Protein AF-A0A380DKL8-F1 (afdb_monomer_lite)

Foldseek 3Di:
DVVVVVVVVVVVVVVVVVVVVVVVVVVVVVCVPVVVVVVVVVVVVVVVVVVVVVVVLLVLCVQPDPVLNQLVVVVVVVDDLVRSCVVVVHDSVVSVVSVVVSVVSSVVVVVVD

InterPro domains:
  IPR016032 Signal transduction response regulator, C-terminal effector [SSF46894] (54-106)
  IPR036388 Winged helix-like DNA-binding domain superfamily [G3DSA:1.10.10.10] (38-108)

pLDDT: mean 86.86, std 9.5, range [47.16, 96.19]

Radius of gyration: 31.2 Å; chains: 1; bounding box: 66×21×82 Å

Organism: Staphylococcus aureus (NCBI:txid1280)

Secondary structure (DSSP, 8-state):
-HHHHHHHHHHHHHHHHHHHHHHHHHHHHHHHHHHHHHHHHHHHHHHHHHHHHHHHHHHHGGGS-HHHHHHHHHHHTT--HHHHHHHTTS-HHHHHHHHHHHHHHHHHHHT--

Structure (mmCIF, N/CA/C/O backbone):
data_AF-A0A380DKL8-F1
#
_entry.id   AF-A0A380DKL8-F1
#
loop_
_atom_site.group_PDB
_atom_site.id
_atom_site.type_symbol
_atom_site.label_atom_id
_atom_site.label_alt_id
_atom_site.label_comp_id
_atom_site.label_asym_id
_atom_site.label_entity_id
_atom_site.label_seq_id
_atom_site.pdbx_PDB_ins_code
_atom_site.Cartn_x
_atom_site.Cartn_y
_atom_site.Cartn_z
_atom_site.occupancy
_atom_site.B_iso_or_equiv
_atom_site.auth_seq_id
_atom_site.auth_comp_id
_atom_site.auth_asym_id
_atom_site.auth_atom_id
_atom_site.pdbx_PDB_model_num
ATOM 1 N N . MET A 1 1 ? 40.816 4.505 -62.800 1.00 56.75 1 MET A N 1
ATOM 2 C CA . MET A 1 1 ? 41.311 4.317 -61.416 1.00 56.75 1 MET A CA 1
ATOM 3 C C . MET A 1 1 ? 40.524 5.149 -60.392 1.00 56.75 1 MET A C 1
ATOM 5 O O . MET A 1 1 ? 39.940 4.553 -59.499 1.00 56.75 1 MET A O 1
ATOM 9 N N . PHE A 1 2 ? 40.392 6.474 -60.553 1.00 61.69 2 PHE A N 1
ATOM 10 C CA . PHE A 1 2 ? 39.642 7.349 -59.622 1.00 61.69 2 PHE A CA 1
ATOM 11 C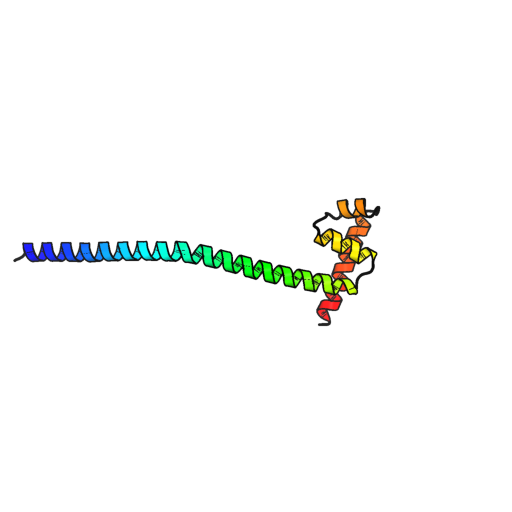 C . PHE A 1 2 ? 38.146 7.010 -59.457 1.00 61.69 2 PHE A C 1
ATOM 13 O O . PHE A 1 2 ? 37.655 6.922 -58.336 1.00 61.69 2 PHE A O 1
ATOM 20 N N . ASN A 1 3 ? 37.424 6.745 -60.553 1.00 69.56 3 ASN A N 1
ATOM 21 C CA . ASN A 1 3 ? 35.992 6.415 -60.480 1.00 69.56 3 ASN A CA 1
ATOM 22 C C . ASN A 1 3 ? 35.701 5.106 -59.731 1.00 69.56 3 ASN A C 1
ATOM 24 O O . ASN A 1 3 ? 34.708 5.028 -59.015 1.00 69.56 3 ASN A O 1
ATOM 28 N N . VAL A 1 4 ? 36.570 4.096 -59.829 1.00 77.06 4 VAL A N 1
ATOM 29 C CA . VAL A 1 4 ? 36.389 2.822 -59.105 1.00 77.06 4 VAL A CA 1
ATOM 30 C C . VAL A 1 4 ? 36.526 3.037 -57.595 1.00 77.06 4 VAL A C 1
ATOM 32 O O . VAL A 1 4 ? 35.719 2.518 -56.830 1.00 77.06 4 VAL A O 1
ATOM 35 N N . LEU A 1 5 ? 37.481 3.876 -57.182 1.00 82.38 5 LEU A N 1
ATOM 36 C CA . LEU A 1 5 ? 37.724 4.218 -55.781 1.00 82.38 5 LEU A CA 1
ATOM 37 C C . LEU A 1 5 ? 36.586 5.055 -55.173 1.00 82.38 5 LEU A C 1
ATOM 39 O O . LEU A 1 5 ? 36.126 4.781 -54.0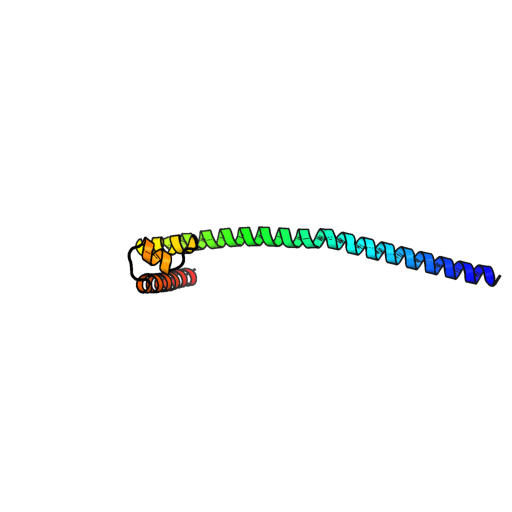71 1.00 82.38 5 LEU A O 1
ATOM 43 N N . ILE A 1 6 ? 36.068 6.042 -55.910 1.00 81.94 6 ILE A N 1
ATOM 44 C CA . ILE A 1 6 ? 34.910 6.833 -55.461 1.00 81.94 6 ILE A CA 1
ATOM 45 C C . ILE A 1 6 ? 33.683 5.930 -55.288 1.00 81.94 6 ILE A C 1
ATOM 47 O O . ILE A 1 6 ? 32.944 6.047 -54.309 1.00 81.94 6 ILE A O 1
ATOM 51 N N . THR A 1 7 ? 33.466 5.011 -56.229 1.00 83.88 7 THR A N 1
ATOM 52 C CA . THR A 1 7 ? 32.317 4.103 -56.181 1.00 83.88 7 THR A CA 1
ATOM 53 C C . THR A 1 7 ? 32.444 3.090 -55.037 1.00 83.88 7 THR A C 1
ATOM 55 O O . THR A 1 7 ? 31.464 2.856 -54.330 1.00 83.88 7 THR A O 1
ATOM 58 N N . SER A 1 8 ? 33.635 2.534 -54.784 1.00 86.62 8 SER A N 1
ATOM 59 C CA . SER A 1 8 ? 33.848 1.592 -53.675 1.00 86.62 8 SER A CA 1
ATOM 60 C C . SER A 1 8 ? 33.629 2.244 -52.309 1.00 86.62 8 SER A C 1
ATOM 62 O O . SER A 1 8 ? 32.938 1.665 -51.473 1.00 86.62 8 SER A O 1
ATOM 64 N N . VAL A 1 9 ? 34.114 3.475 -52.112 1.00 89.69 9 VAL A N 1
ATOM 65 C CA . VAL A 1 9 ? 33.905 4.248 -50.876 1.00 89.69 9 VAL A CA 1
ATOM 66 C C . VAL A 1 9 ? 32.419 4.540 -50.648 1.00 89.69 9 VAL A C 1
ATOM 68 O O . VAL A 1 9 ? 31.929 4.389 -49.528 1.00 89.69 9 VAL A O 1
ATOM 71 N N . LYS A 1 10 ? 31.669 4.890 -51.703 1.00 90.19 10 LYS A N 1
ATOM 72 C CA . LYS A 1 10 ? 30.209 5.074 -51.617 1.00 90.19 10 LYS A CA 1
ATOM 73 C C . LYS A 1 10 ? 29.493 3.788 -51.199 1.00 90.19 10 LYS A C 1
ATOM 75 O O . LYS A 1 10 ? 28.625 3.832 -50.329 1.00 90.19 10 LYS A O 1
ATOM 80 N N . TYR A 1 11 ? 29.868 2.647 -51.776 1.00 92.12 11 TYR A N 1
ATOM 81 C CA . TYR A 1 11 ? 29.282 1.359 -51.402 1.00 92.12 11 TYR A CA 1
ATOM 82 C C . TYR A 1 11 ? 29.662 0.921 -49.984 1.00 92.12 11 TYR A C 1
ATOM 84 O O . TYR A 1 11 ? 28.814 0.381 -49.277 1.00 92.12 11 TYR A O 1
ATOM 92 N N . ASP A 1 12 ? 30.890 1.181 -49.532 1.00 93.50 12 ASP A N 1
ATOM 93 C CA . ASP A 1 12 ? 31.300 0.922 -48.146 1.00 93.50 12 ASP A CA 1
ATOM 94 C C . ASP A 1 12 ? 30.526 1.773 -47.146 1.00 93.50 12 ASP A C 1
ATOM 96 O O . ASP A 1 12 ? 30.073 1.267 -46.116 1.00 93.50 12 ASP A O 1
ATOM 100 N N . TYR A 1 13 ? 30.329 3.051 -47.464 1.00 93.31 13 TYR A N 1
ATOM 101 C CA . TYR A 1 13 ? 29.494 3.932 -46.663 1.00 93.31 13 TYR A CA 1
ATOM 102 C C . TYR A 1 13 ? 28.056 3.408 -46.584 1.00 93.31 13 TYR A C 1
ATOM 104 O O . TYR A 1 13 ? 27.520 3.255 -45.487 1.00 93.31 13 TYR A O 1
ATOM 112 N N . LEU A 1 14 ? 27.458 3.051 -47.725 1.00 93.75 14 LEU A N 1
ATOM 113 C CA . LEU A 1 14 ? 26.096 2.521 -47.775 1.00 93.75 14 LEU A CA 1
ATOM 114 C C . LEU A 1 14 ? 25.958 1.219 -46.972 1.00 93.75 14 LEU A C 1
ATOM 116 O O . LEU A 1 14 ? 25.010 1.071 -46.204 1.00 93.75 14 LEU A O 1
ATOM 120 N N . ARG A 1 15 ? 26.925 0.298 -47.084 1.00 94.25 15 ARG A N 1
ATOM 121 C CA . ARG A 1 15 ? 26.955 -0.939 -46.286 1.00 94.25 15 ARG A CA 1
ATOM 122 C C . ARG A 1 15 ? 26.985 -0.648 -44.789 1.00 94.25 15 ARG A C 1
ATOM 124 O O . ARG A 1 15 ? 26.220 -1.254 -44.040 1.00 94.25 15 ARG A O 1
ATOM 131 N N . LYS A 1 16 ? 27.836 0.286 -44.351 1.00 95.12 16 LYS A N 1
ATOM 132 C CA . LYS A 1 16 ? 27.917 0.695 -42.940 1.00 95.12 16 LYS A CA 1
ATOM 133 C C . LYS A 1 16 ? 26.618 1.342 -42.469 1.00 95.12 16 LYS A C 1
ATOM 135 O O . LYS A 1 16 ? 26.137 0.997 -41.396 1.00 95.12 16 LYS A O 1
ATOM 140 N N . TYR A 1 17 ? 26.033 2.222 -43.274 1.00 95.25 17 TYR A N 1
ATOM 141 C CA . TYR A 1 17 ? 24.767 2.881 -42.965 1.00 95.25 17 TYR A CA 1
ATOM 142 C C . TYR A 1 17 ? 23.623 1.870 -42.785 1.00 95.25 17 TYR A C 1
ATOM 144 O O . TYR A 1 17 ? 22.961 1.863 -41.750 1.00 95.25 17 TYR A O 1
ATOM 152 N N . LEU A 1 18 ? 23.453 0.944 -43.734 1.00 95.81 18 LEU A N 1
ATOM 153 C CA . LEU A 1 18 ? 22.422 -0.095 -43.658 1.00 95.81 18 LEU A CA 1
ATOM 154 C C . LEU A 1 18 ? 22.642 -1.047 -42.474 1.00 95.81 18 LEU A C 1
ATOM 156 O O . LEU A 1 18 ? 21.685 -1.419 -41.797 1.00 95.81 18 LEU A O 1
ATOM 160 N N . ALA A 1 19 ? 23.894 -1.421 -42.192 1.00 94.81 19 ALA A N 1
ATOM 161 C CA . ALA A 1 19 ? 24.223 -2.252 -41.037 1.00 94.81 19 ALA A CA 1
ATOM 162 C C . ALA A 1 19 ? 23.900 -1.546 -39.710 1.00 94.81 19 ALA A C 1
ATOM 164 O O . ALA A 1 19 ? 23.380 -2.179 -38.791 1.00 94.81 19 ALA A O 1
ATOM 165 N N . THR A 1 20 ? 24.175 -0.244 -39.612 1.00 95.56 20 THR A N 1
ATOM 166 C CA . THR A 1 20 ? 23.830 0.567 -38.439 1.00 95.56 20 THR A CA 1
ATOM 167 C C . THR A 1 20 ? 22.320 0.684 -38.270 1.00 95.56 20 THR A C 1
ATOM 169 O O . THR A 1 20 ? 21.832 0.428 -37.174 1.00 95.56 20 THR A O 1
ATOM 172 N N . ASN A 1 21 ? 21.571 0.971 -39.338 1.00 95.06 21 ASN A N 1
ATOM 173 C CA . ASN A 1 21 ? 20.108 1.039 -39.270 1.00 95.06 21 ASN A CA 1
ATOM 174 C C . ASN A 1 21 ? 19.504 -0.291 -38.812 1.00 95.06 21 ASN A C 1
ATOM 176 O O . ASN A 1 21 ? 18.736 -0.320 -37.858 1.00 95.06 21 ASN A O 1
ATOM 180 N N . LYS A 1 22 ? 19.952 -1.411 -39.392 1.00 94.94 22 LYS A N 1
ATOM 181 C CA . LYS A 1 22 ? 19.501 -2.744 -38.972 1.00 94.94 22 LYS A CA 1
ATOM 182 C C . LYS A 1 22 ? 19.806 -3.027 -37.497 1.00 94.94 22 LYS A C 1
ATOM 184 O O . LYS A 1 22 ? 19.004 -3.653 -36.810 1.00 94.94 22 LYS A O 1
ATOM 189 N N . ARG A 1 23 ? 20.960 -2.576 -36.989 1.00 93.50 23 ARG A N 1
ATOM 190 C CA . ARG A 1 23 ? 21.295 -2.690 -35.559 1.00 93.50 23 ARG A CA 1
ATOM 191 C C . ARG A 1 23 ? 20.367 -1.850 -34.685 1.00 93.50 23 ARG A C 1
ATOM 193 O O . ARG A 1 23 ? 19.942 -2.345 -33.648 1.00 93.50 23 ARG A O 1
ATOM 200 N N . MET A 1 24 ? 20.051 -0.623 -35.095 1.00 92.31 24 MET A N 1
ATOM 201 C CA . MET A 1 24 ? 19.113 0.241 -34.371 1.00 92.31 24 MET A CA 1
ATOM 202 C C . MET A 1 24 ? 17.711 -0.376 -34.329 1.00 92.31 24 MET A C 1
ATOM 204 O O . MET A 1 24 ? 17.117 -0.450 -33.257 1.00 92.31 24 MET A O 1
ATOM 208 N N . ASP A 1 25 ? 17.221 -0.905 -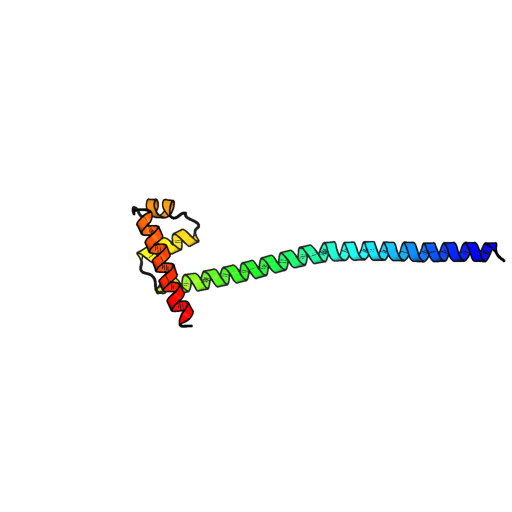35.451 1.00 93.25 25 ASP A N 1
ATOM 209 C CA . ASP A 1 25 ? 15.913 -1.568 -35.517 1.00 93.25 25 ASP A CA 1
ATOM 210 C C . ASP A 1 25 ? 15.851 -2.805 -34.612 1.00 93.25 25 ASP A C 1
ATOM 212 O O . ASP A 1 25 ? 14.874 -3.016 -33.889 1.00 93.25 25 ASP A O 1
ATOM 216 N N . ASN A 1 26 ? 16.913 -3.614 -34.605 1.00 93.12 26 ASN A N 1
ATOM 217 C CA . ASN A 1 26 ? 17.012 -4.771 -33.718 1.00 93.12 26 ASN A CA 1
ATOM 218 C C . ASN A 1 26 ? 16.998 -4.352 -32.244 1.00 93.12 26 ASN A C 1
ATOM 220 O O . ASN A 1 26 ? 16.256 -4.934 -31.457 1.00 93.12 26 ASN A O 1
ATOM 224 N N . LEU A 1 27 ? 17.752 -3.308 -31.890 1.00 91.31 27 LEU A N 1
ATOM 225 C CA . LEU A 1 27 ? 17.800 -2.777 -30.531 1.00 91.31 27 LEU A CA 1
ATOM 226 C C . LEU A 1 27 ? 16.413 -2.298 -30.078 1.00 91.31 27 LEU A C 1
ATOM 228 O O . LEU A 1 27 ? 15.952 -2.652 -28.995 1.00 91.31 27 LEU A O 1
ATOM 232 N N . ILE A 1 28 ? 15.704 -1.549 -30.929 1.00 91.44 28 ILE A N 1
ATOM 233 C CA . ILE A 1 28 ? 14.329 -1.104 -30.656 1.00 91.44 28 ILE A CA 1
ATOM 234 C C . ILE A 1 28 ? 13.414 -2.309 -30.408 1.00 91.44 28 ILE A C 1
ATOM 236 O O . ILE A 1 28 ? 12.621 -2.299 -29.464 1.00 91.44 28 ILE A O 1
ATOM 240 N N . ASN A 1 29 ? 13.527 -3.362 -31.218 1.00 89.62 29 ASN A N 1
ATOM 241 C CA . ASN A 1 29 ? 12.714 -4.567 -31.060 1.00 89.62 29 ASN A CA 1
ATOM 242 C C . ASN A 1 29 ? 13.028 -5.331 -29.764 1.00 89.62 29 ASN A C 1
ATOM 244 O O . ASN A 1 29 ? 12.100 -5.780 -29.090 1.00 89.62 29 ASN A O 1
ATOM 248 N N . GLU A 1 30 ? 14.295 -5.422 -29.361 1.00 87.00 30 GLU A N 1
ATOM 249 C CA . GLU A 1 30 ? 14.686 -6.006 -28.072 1.00 87.00 30 GLU A CA 1
ATOM 250 C C . GLU A 1 30 ? 14.093 -5.221 -26.893 1.00 87.00 30 GLU A C 1
ATOM 252 O O . GLU A 1 30 ? 13.513 -5.810 -25.971 1.00 87.00 30 GLU A O 1
ATOM 257 N N . TYR A 1 31 ? 14.154 -3.886 -26.938 1.00 84.44 31 TYR A N 1
ATOM 258 C CA . TYR A 1 31 ? 13.565 -3.036 -25.901 1.00 84.44 31 TYR A CA 1
ATOM 259 C C . TYR A 1 31 ? 12.035 -3.131 -25.854 1.00 84.44 31 TYR A C 1
ATOM 261 O O . TYR A 1 31 ? 11.466 -3.158 -24.759 1.00 84.44 31 TYR A O 1
ATOM 269 N N . ARG A 1 32 ? 11.358 -3.257 -27.006 1.00 85.38 32 ARG A N 1
ATOM 270 C CA . ARG A 1 32 ? 9.894 -3.441 -27.078 1.00 85.38 32 ARG A CA 1
ATOM 271 C C . ARG A 1 32 ? 9.407 -4.688 -26.346 1.00 85.38 32 ARG A C 1
ATOM 273 O O . ARG A 1 32 ? 8.279 -4.688 -25.865 1.00 85.38 32 ARG A O 1
ATOM 280 N N . VAL A 1 33 ? 10.225 -5.734 -26.264 1.00 79.94 33 VAL A N 1
ATOM 281 C CA . VAL A 1 33 ? 9.885 -6.974 -25.548 1.00 79.94 33 VAL A CA 1
ATOM 282 C C . VAL A 1 33 ? 10.322 -6.899 -24.089 1.00 79.94 33 VAL A C 1
ATOM 284 O O . VAL A 1 33 ? 9.547 -7.206 -23.182 1.00 79.94 33 VAL A O 1
ATOM 287 N N . THR A 1 34 ? 11.553 -6.452 -23.848 1.00 79.25 34 THR A N 1
ATOM 288 C CA . THR A 1 34 ? 12.160 -6.460 -22.513 1.00 79.25 34 THR A CA 1
ATOM 289 C C . THR A 1 34 ? 11.422 -5.538 -21.545 1.00 79.25 34 THR A C 1
ATOM 291 O O . THR A 1 34 ? 11.174 -5.919 -20.401 1.00 79.25 34 THR A O 1
ATOM 294 N N . TYR A 1 35 ? 11.016 -4.350 -22.001 1.00 72.62 35 TYR A N 1
ATOM 295 C CA . TYR A 1 35 ? 10.425 -3.332 -21.134 1.00 72.62 35 TYR A CA 1
ATOM 296 C C . TYR A 1 35 ? 9.047 -3.742 -20.569 1.00 72.62 35 TYR A C 1
ATOM 298 O O . TYR A 1 35 ? 8.893 -3.754 -19.345 1.00 72.62 35 TYR A O 1
ATOM 306 N N . PRO A 1 36 ? 8.066 -4.203 -21.377 1.00 77.38 36 PRO A N 1
ATOM 307 C CA . PRO A 1 36 ? 6.806 -4.723 -20.841 1.00 77.38 36 PRO A CA 1
ATOM 308 C C . PRO A 1 36 ? 6.981 -5.966 -19.962 1.00 77.38 36 PRO A C 1
ATOM 310 O O . PRO A 1 36 ? 6.252 -6.134 -18.986 1.00 77.38 36 PRO A O 1
ATOM 313 N N . CYS A 1 37 ? 7.932 -6.848 -20.286 1.00 76.81 37 CYS A N 1
ATOM 314 C CA . CYS A 1 37 ? 8.220 -8.026 -19.467 1.00 76.81 37 CYS A CA 1
ATOM 315 C C . CYS A 1 37 ? 8.783 -7.648 -18.091 1.00 76.81 37 CYS A C 1
ATOM 317 O O . CYS A 1 37 ? 8.387 -8.252 -17.094 1.00 76.81 37 CYS A O 1
ATOM 319 N N . ALA A 1 38 ? 9.666 -6.649 -18.023 1.00 72.69 38 ALA A N 1
ATOM 320 C CA . ALA A 1 38 ? 10.203 -6.136 -16.767 1.00 72.69 38 ALA A CA 1
ATOM 321 C C . ALA A 1 38 ? 9.108 -5.490 -15.902 1.00 72.69 38 ALA A C 1
ATOM 323 O O . ALA A 1 38 ? 9.001 -5.826 -14.724 1.00 72.69 38 ALA A O 1
ATOM 324 N N . ILE A 1 39 ? 8.243 -4.657 -16.496 1.00 75.25 39 ILE A N 1
ATOM 325 C CA . ILE A 1 39 ? 7.095 -4.049 -15.798 1.00 75.25 39 ILE A CA 1
ATOM 326 C C . ILE A 1 39 ? 6.166 -5.130 -15.239 1.00 75.25 39 ILE A C 1
ATOM 328 O O . ILE A 1 39 ? 5.865 -5.133 -14.050 1.00 75.25 39 ILE A O 1
ATOM 3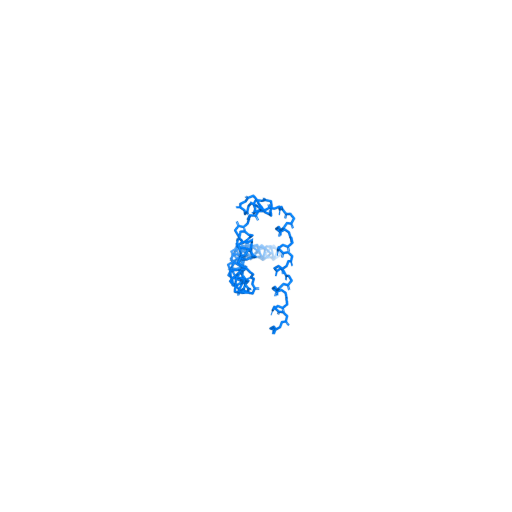32 N N . LYS A 1 40 ? 5.774 -6.111 -16.063 1.00 77.88 40 LYS A N 1
ATOM 333 C CA . LYS A 1 40 ? 4.893 -7.202 -15.618 1.00 77.88 40 LYS A CA 1
ATOM 334 C C . LYS A 1 40 ? 5.500 -8.023 -14.479 1.00 77.88 40 LYS A C 1
ATOM 336 O O . LYS A 1 40 ? 4.776 -8.426 -13.574 1.00 77.88 40 LYS A O 1
ATOM 341 N N . ARG A 1 41 ? 6.810 -8.296 -14.510 1.00 71.50 41 ARG A N 1
ATOM 342 C CA . ARG A 1 41 ? 7.499 -8.999 -13.412 1.00 71.50 41 ARG A CA 1
ATOM 343 C C . ARG A 1 41 ? 7.475 -8.178 -12.123 1.00 71.50 41 ARG A C 1
ATOM 345 O O . ARG A 1 41 ? 7.133 -8.725 -11.080 1.00 71.50 41 ARG A O 1
ATOM 352 N N . TYR A 1 42 ? 7.771 -6.884 -12.221 1.00 72.69 42 TYR A N 1
ATOM 353 C CA . TYR A 1 42 ? 7.731 -5.955 -11.094 1.00 72.69 42 TYR A CA 1
ATOM 354 C C . TYR A 1 42 ? 6.331 -5.868 -10.464 1.00 72.69 42 TYR A C 1
ATOM 356 O O . TYR A 1 42 ? 6.195 -5.921 -9.242 1.00 72.69 42 TYR A O 1
ATOM 364 N N . ASP A 1 43 ? 5.277 -5.845 -11.283 1.00 81.06 43 ASP A N 1
ATOM 365 C CA . ASP A 1 43 ? 3.892 -5.856 -10.802 1.00 81.06 43 ASP A CA 1
ATOM 366 C C . ASP A 1 43 ? 3.541 -7.151 -10.059 1.00 81.06 43 ASP A C 1
ATOM 368 O O . ASP A 1 43 ? 2.878 -7.117 -9.022 1.00 81.06 43 ASP A O 1
ATOM 372 N N . VAL A 1 44 ? 3.979 -8.312 -10.557 1.00 81.62 44 VAL A N 1
ATOM 373 C CA . VAL A 1 44 ? 3.726 -9.605 -9.897 1.00 81.62 44 VAL A CA 1
ATOM 374 C C . VAL A 1 44 ? 4.427 -9.679 -8.541 1.00 81.62 44 VAL A C 1
ATOM 376 O O . VAL A 1 44 ? 3.805 -10.083 -7.556 1.00 81.62 44 VAL A O 1
ATOM 379 N N . GLU A 1 45 ? 5.693 -9.268 -8.478 1.00 83.62 45 GLU A N 1
ATOM 380 C CA . GLU A 1 45 ? 6.473 -9.267 -7.240 1.00 83.62 45 GLU A CA 1
ATOM 381 C C . GLU A 1 45 ? 5.870 -8.316 -6.203 1.00 83.62 45 GLU A C 1
ATOM 383 O O . GLU A 1 45 ? 5.592 -8.730 -5.077 1.00 83.62 45 GLU A O 1
ATOM 388 N N . ASN A 1 46 ? 5.541 -7.083 -6.597 1.00 84.38 46 ASN A N 1
ATOM 389 C CA . ASN A 1 46 ? 4.872 -6.130 -5.714 1.00 84.38 46 ASN A CA 1
ATOM 390 C C . ASN A 1 46 ? 3.513 -6.635 -5.235 1.00 84.38 46 ASN A C 1
ATOM 392 O O . ASN A 1 46 ? 3.184 -6.505 -4.057 1.00 84.38 46 ASN A O 1
ATOM 396 N N . ASN A 1 47 ? 2.722 -7.254 -6.111 1.00 85.69 47 ASN A N 1
ATOM 397 C CA . ASN A 1 47 ? 1.449 -7.850 -5.717 1.00 85.69 47 ASN A CA 1
ATOM 398 C C . ASN A 1 47 ? 1.636 -8.968 -4.685 1.00 85.69 47 ASN A C 1
ATOM 400 O O . ASN A 1 47 ? 0.840 -9.088 -3.751 1.00 85.69 47 ASN A O 1
ATOM 404 N N . TYR A 1 48 ? 2.683 -9.781 -4.822 1.00 86.62 48 TYR A N 1
ATOM 405 C CA . TYR A 1 48 ? 3.011 -10.816 -3.848 1.00 86.62 48 TYR A CA 1
ATOM 406 C C . TYR A 1 48 ? 3.479 -10.223 -2.511 1.00 86.62 48 TYR A C 1
ATOM 408 O O . TYR A 1 48 ? 2.960 -10.611 -1.460 1.00 86.62 48 TYR A O 1
ATOM 416 N N . LEU A 1 49 ? 4.379 -9.236 -2.540 1.00 86.56 49 LEU A N 1
ATOM 417 C CA . LEU A 1 49 ? 4.844 -8.525 -1.345 1.00 86.56 49 LEU A CA 1
ATOM 418 C C . LEU A 1 49 ? 3.687 -7.833 -0.615 1.00 86.56 49 LEU A C 1
ATOM 420 O O . LEU A 1 49 ? 3.572 -7.954 0.603 1.00 86.56 49 LEU A O 1
ATOM 424 N N . ASN A 1 50 ? 2.768 -7.199 -1.346 1.00 83.19 50 ASN A N 1
ATOM 425 C CA . ASN A 1 50 ? 1.567 -6.587 -0.779 1.00 83.19 50 ASN A CA 1
ATOM 426 C C . ASN A 1 50 ? 0.670 -7.626 -0.096 1.00 83.19 50 ASN A C 1
ATOM 428 O O . ASN A 1 50 ? 0.195 -7.398 1.016 1.00 83.19 50 ASN A O 1
ATOM 432 N N . LYS A 1 51 ? 0.472 -8.802 -0.709 1.00 86.19 51 LYS A N 1
ATOM 433 C CA . LYS A 1 51 ? -0.281 -9.901 -0.080 1.00 86.19 51 LYS A CA 1
ATOM 434 C C . LYS A 1 51 ? 0.384 -10.388 1.208 1.00 86.19 51 LYS A C 1
ATOM 436 O O . LYS A 1 51 ? -0.321 -10.664 2.179 1.00 86.19 51 LYS A O 1
ATOM 441 N N . LEU A 1 52 ? 1.713 -10.497 1.235 1.00 87.44 52 LEU A N 1
ATOM 442 C CA . LEU A 1 52 ? 2.456 -10.855 2.446 1.00 87.44 52 LEU A CA 1
ATOM 443 C C . LEU A 1 52 ? 2.319 -9.782 3.532 1.00 87.44 52 LEU A C 1
ATOM 445 O O . LEU A 1 52 ? 2.031 -10.119 4.679 1.00 87.44 52 LEU A O 1
ATOM 449 N N . ALA A 1 53 ? 2.441 -8.504 3.169 1.00 84.38 53 ALA A N 1
ATOM 450 C CA . ALA A 1 53 ? 2.278 -7.385 4.091 1.00 84.38 53 ALA A CA 1
ATOM 451 C C . ALA A 1 53 ? 0.870 -7.345 4.707 1.00 84.38 53 ALA A C 1
ATOM 453 O O . ALA A 1 53 ? 0.733 -7.168 5.916 1.00 84.38 53 ALA A O 1
ATOM 454 N N . ILE A 1 54 ? -0.177 -7.580 3.905 1.00 83.25 54 ILE A N 1
ATOM 455 C CA . ILE A 1 54 ? -1.563 -7.664 4.390 1.00 83.25 54 ILE A CA 1
ATOM 456 C C . ILE A 1 54 ? -1.730 -8.839 5.361 1.00 83.25 54 ILE A C 1
ATOM 458 O O . ILE A 1 54 ? -2.314 -8.670 6.429 1.00 83.25 54 ILE A O 1
ATOM 462 N N . LYS A 1 55 ? -1.194 -10.022 5.034 1.00 85.44 55 LYS A N 1
ATOM 463 C CA . LYS A 1 55 ? -1.246 -11.186 5.937 1.00 85.44 55 LYS A CA 1
ATOM 464 C C . LYS A 1 55 ? -0.561 -10.902 7.272 1.00 85.44 55 LYS A C 1
ATOM 466 O O . LYS A 1 55 ? -1.106 -11.240 8.321 1.00 85.44 55 LYS A O 1
ATOM 471 N N . GLU A 1 56 ? 0.605 -10.264 7.237 1.00 84.38 56 GLU A N 1
ATOM 472 C CA . GLU A 1 56 ? 1.329 -9.896 8.450 1.00 84.38 56 GLU A CA 1
ATOM 473 C C . GLU A 1 56 ? 0.563 -8.848 9.265 1.00 84.38 56 GLU A C 1
ATOM 475 O O . GLU A 1 56 ? 0.447 -8.982 10.481 1.00 84.38 56 GLU A O 1
ATOM 480 N N . LEU A 1 57 ? -0.045 -7.856 8.609 1.00 82.88 57 LEU A N 1
ATOM 481 C CA . LEU A 1 57 ? -0.906 -6.870 9.262 1.00 82.88 57 LEU A CA 1
ATOM 482 C C . LEU A 1 57 ? -2.098 -7.535 9.969 1.00 82.88 57 LEU A C 1
ATOM 484 O O . LEU A 1 57 ? -2.336 -7.261 11.146 1.00 82.88 57 LEU A O 1
ATOM 488 N N . ILE A 1 58 ? -2.799 -8.449 9.290 1.00 84.75 58 ILE A N 1
ATOM 489 C CA . ILE A 1 58 ? -3.923 -9.206 9.865 1.00 84.75 58 ILE A CA 1
ATOM 490 C C . ILE A 1 58 ? -3.457 -10.035 11.069 1.00 84.75 58 ILE A C 1
ATOM 492 O O . ILE A 1 58 ? -4.156 -10.106 12.080 1.00 84.75 58 ILE A O 1
ATOM 496 N N . ARG A 1 59 ? -2.245 -10.606 11.036 1.00 85.62 59 ARG A N 1
ATOM 497 C CA . ARG A 1 59 ? -1.674 -11.336 12.182 1.00 85.62 59 ARG A CA 1
ATOM 498 C C . ARG A 1 59 ? -1.572 -10.462 13.435 1.00 85.62 59 ARG A C 1
ATOM 500 O O . ARG A 1 59 ? -1.771 -10.956 14.547 1.00 85.62 59 ARG A O 1
ATOM 507 N N . GLN A 1 60 ? -1.312 -9.166 13.275 1.00 84.00 60 GLN A N 1
ATOM 508 C CA . GLN A 1 60 ? -1.245 -8.219 14.391 1.00 84.00 60 GLN A CA 1
ATOM 509 C C . GLN A 1 60 ? -2.617 -7.881 14.983 1.00 84.00 60 GLN A C 1
ATOM 511 O O . GLN A 1 60 ? -2.694 -7.394 16.114 1.00 84.00 60 GLN A O 1
ATOM 516 N N . PHE A 1 61 ? -3.717 -8.192 14.289 1.00 88.31 61 PHE A N 1
ATOM 517 C CA . PHE A 1 61 ? -5.063 -7.937 14.808 1.00 88.31 61 PHE A CA 1
ATOM 518 C C . PHE A 1 61 ? -5.361 -8.762 16.061 1.00 88.31 61 PHE A C 1
ATOM 520 O O . PHE A 1 61 ? -6.259 -8.408 16.819 1.00 88.31 61 PHE A O 1
ATOM 527 N N . LYS A 1 62 ? -4.575 -9.807 16.359 1.00 86.12 62 LYS A N 1
ATOM 528 C CA . LYS A 1 62 ? -4.670 -10.553 17.624 1.00 86.12 62 LYS A CA 1
ATOM 529 C C . LYS A 1 62 ? -4.564 -9.662 18.873 1.00 86.12 62 LYS A C 1
ATOM 531 O O . LYS A 1 62 ? -5.133 -10.016 19.898 1.00 86.12 62 LYS A O 1
ATOM 536 N N . TYR A 1 63 ? -3.898 -8.507 18.775 1.00 84.69 63 TYR A N 1
ATOM 537 C CA . TYR A 1 63 ? -3.731 -7.540 19.868 1.00 84.69 63 TYR A CA 1
ATOM 538 C C . TYR A 1 63 ? -4.848 -6.483 19.960 1.00 84.69 63 TYR A C 1
ATOM 540 O O . TYR A 1 63 ? -4.813 -5.604 20.825 1.00 84.69 63 TYR A O 1
ATOM 548 N N . LEU A 1 64 ? -5.818 -6.530 19.049 1.00 89.69 64 LEU A N 1
ATOM 549 C CA . LEU A 1 64 ? -6.952 -5.615 18.999 1.00 89.69 64 LEU A CA 1
ATOM 550 C C . LEU A 1 64 ? -8.162 -6.205 19.737 1.00 89.69 64 LEU A C 1
ATOM 552 O O . LEU A 1 64 ? -8.327 -7.426 19.816 1.00 89.69 64 LEU A O 1
ATOM 556 N N . SER A 1 65 ? -9.024 -5.338 20.275 1.00 92.44 65 SER A N 1
ATOM 557 C CA . SER A 1 65 ? -10.320 -5.766 20.822 1.00 92.44 65 SER A CA 1
ATOM 558 C C . SER A 1 65 ? -11.263 -6.232 19.707 1.00 92.44 65 SER A C 1
ATOM 560 O O . SER A 1 65 ? -11.018 -5.944 18.540 1.00 92.44 65 SER A O 1
ATOM 562 N N . ALA A 1 66 ? -12.360 -6.921 20.046 1.00 91.81 66 ALA A N 1
ATOM 563 C CA . ALA A 1 66 ? -13.357 -7.360 19.058 1.00 91.81 66 ALA A CA 1
ATOM 564 C C . ALA A 1 66 ? -13.843 -6.194 18.175 1.00 91.81 66 ALA A C 1
ATOM 566 O O . ALA A 1 66 ? -13.693 -6.236 16.963 1.00 91.81 66 ALA A O 1
ATOM 567 N N . PHE A 1 67 ? -14.249 -5.087 18.801 1.00 92.62 67 PHE A N 1
ATOM 568 C CA . PHE A 1 67 ? -14.655 -3.876 18.087 1.00 92.62 67 PHE A CA 1
ATOM 569 C C . PHE A 1 67 ? -13.559 -3.315 17.168 1.00 92.62 67 PHE A C 1
ATOM 571 O O . PHE A 1 67 ? -13.818 -2.912 16.041 1.00 92.62 67 PHE A O 1
ATOM 578 N N . GLU A 1 68 ? -12.315 -3.262 17.644 1.00 92.31 68 GLU A N 1
ATOM 579 C CA . GLU A 1 68 ? -11.191 -2.766 16.845 1.00 92.31 68 GLU A CA 1
ATOM 580 C C . GLU A 1 68 ? -10.878 -3.681 15.656 1.00 92.31 68 GLU A C 1
ATOM 582 O O . GLU A 1 68 ? -10.540 -3.180 14.586 1.00 92.31 68 GLU A O 1
ATOM 587 N N . LYS A 1 69 ? -11.014 -5.002 15.828 1.00 93.19 69 LYS A N 1
ATOM 588 C CA . LYS A 1 69 ? -10.885 -5.972 14.737 1.00 93.19 69 LYS A CA 1
ATOM 589 C C . LYS A 1 69 ? -11.940 -5.716 13.671 1.00 93.19 69 LYS A C 1
ATOM 591 O O . LYS A 1 69 ? -11.569 -5.609 12.511 1.00 93.19 69 LYS A O 1
ATOM 596 N N . ASP A 1 70 ? -13.200 -5.546 14.059 1.00 93.38 70 ASP A N 1
ATOM 597 C CA . ASP A 1 70 ? -14.300 -5.305 13.117 1.00 93.38 70 ASP A CA 1
ATOM 598 C C . ASP A 1 70 ? -14.075 -4.017 12.312 1.00 93.38 70 ASP A C 1
ATOM 600 O O . ASP A 1 70 ? -14.161 -4.018 11.085 1.00 93.38 70 ASP A O 1
ATOM 604 N N . VAL A 1 71 ? -13.668 -2.932 12.986 1.00 94.12 71 VAL A N 1
ATOM 605 C CA . VAL A 1 71 ? -13.305 -1.670 12.319 1.00 94.12 71 VAL A CA 1
ATOM 606 C C . VAL A 1 71 ? -12.150 -1.870 11.333 1.00 94.12 71 VAL A C 1
ATOM 608 O O . VAL A 1 71 ? -12.183 -1.330 10.229 1.00 94.12 71 VAL A O 1
ATOM 611 N N . MET A 1 72 ? -11.111 -2.618 11.713 1.00 91.56 72 MET A N 1
ATOM 612 C CA . MET A 1 72 ? -9.956 -2.851 10.842 1.00 91.56 72 MET A CA 1
ATOM 613 C C . MET A 1 72 ? -10.268 -3.792 9.672 1.00 91.56 72 MET A C 1
ATOM 615 O O . MET A 1 72 ? -9.749 -3.560 8.584 1.00 91.56 72 MET A O 1
ATOM 619 N N . TYR A 1 73 ? -11.121 -4.804 9.853 1.00 91.50 73 TYR A N 1
ATOM 620 C CA . TYR A 1 73 ? -11.570 -5.669 8.759 1.00 91.50 73 TYR A CA 1
ATOM 621 C C . TYR A 1 73 ? -12.345 -4.874 7.708 1.00 91.50 73 TYR A C 1
ATOM 623 O O . TYR A 1 73 ? -12.003 -4.945 6.530 1.00 91.50 73 TYR A O 1
ATOM 631 N N . LEU A 1 74 ? -13.288 -4.028 8.131 1.00 92.31 74 LEU A N 1
ATOM 632 C CA . LEU A 1 74 ? -14.025 -3.158 7.212 1.00 92.31 74 LEU A CA 1
ATOM 633 C C . LEU A 1 74 ? -13.102 -2.144 6.511 1.00 92.31 74 LEU A C 1
ATOM 635 O O . LEU A 1 74 ? -13.253 -1.873 5.323 1.00 92.31 74 LEU A O 1
ATOM 639 N N . MET A 1 75 ? -12.081 -1.626 7.203 1.00 90.38 75 MET A N 1
ATOM 640 C CA . MET A 1 75 ? -11.052 -0.794 6.562 1.00 90.38 75 MET A CA 1
ATOM 641 C C . MET A 1 75 ? -10.237 -1.572 5.514 1.00 90.38 75 MET A C 1
ATOM 643 O O . MET A 1 75 ? -9.896 -1.011 4.473 1.00 90.38 75 MET A O 1
ATOM 647 N N . CYS A 1 76 ? -9.919 -2.849 5.758 1.00 85.88 76 CYS A N 1
ATOM 648 C CA . CYS A 1 76 ? -9.242 -3.712 4.784 1.00 85.88 76 CYS A CA 1
ATOM 649 C C . CYS A 1 76 ? -10.117 -4.012 3.557 1.00 85.88 76 CYS A C 1
ATOM 651 O O . CYS A 1 76 ? -9.584 -4.143 2.456 1.00 85.88 76 CYS A O 1
ATOM 653 N N . GLU A 1 77 ? -11.438 -4.055 3.728 1.00 87.81 77 GLU A N 1
ATOM 654 C CA . GLU A 1 77 ? -12.430 -4.154 2.647 1.00 87.81 77 GLU A CA 1
ATOM 655 C C . GLU A 1 77 ? -12.697 -2.812 1.934 1.00 87.81 77 GLU A C 1
ATOM 657 O O . GLU A 1 77 ? -13.549 -2.731 1.055 1.00 87.81 77 GLU A O 1
ATOM 662 N N . GLN A 1 78 ? -11.922 -1.769 2.256 1.00 88.00 78 GLN A N 1
ATOM 663 C CA . GLN A 1 78 ? -11.978 -0.427 1.663 1.00 88.00 78 GLN A CA 1
ATOM 664 C C . GLN A 1 78 ? -13.230 0.400 1.992 1.00 88.00 78 GLN A C 1
ATOM 666 O O . GLN A 1 78 ? -13.498 1.399 1.319 1.00 88.00 78 GLN A O 1
ATOM 671 N N . TYR A 1 79 ? -13.952 0.068 3.064 1.00 92.94 79 TYR A N 1
ATOM 672 C CA . TYR A 1 79 ? -15.015 0.937 3.565 1.00 92.94 79 TYR A CA 1
ATOM 673 C C . TYR A 1 79 ? -14.446 2.236 4.145 1.00 92.94 79 TYR A C 1
ATOM 675 O O . TYR A 1 79 ? -13.427 2.255 4.843 1.00 92.94 79 TYR A O 1
ATOM 683 N N . LYS A 1 80 ? -15.136 3.351 3.901 1.00 93.75 80 LYS A N 1
ATOM 684 C CA . LYS A 1 80 ? -14.781 4.654 4.475 1.00 93.75 80 LYS A CA 1
ATOM 685 C C . LYS A 1 80 ? -15.184 4.712 5.952 1.00 93.75 80 LYS A C 1
ATOM 687 O O . LYS A 1 80 ? -16.219 4.158 6.319 1.00 93.75 80 LYS A O 1
ATOM 692 N N . PRO A 1 81 ? -14.485 5.488 6.805 1.00 93.69 81 PRO A N 1
ATOM 693 C CA . PRO A 1 81 ? -14.830 5.624 8.227 1.00 93.69 81 PRO A CA 1
ATOM 694 C C . PRO A 1 81 ? -16.299 5.984 8.498 1.00 93.69 81 PRO A C 1
ATOM 696 O O . PRO A 1 81 ? -16.885 5.512 9.470 1.00 93.69 81 PRO A O 1
ATOM 699 N N . ARG A 1 82 ? -16.910 6.781 7.614 1.00 94.88 82 ARG A N 1
ATOM 700 C CA . ARG A 1 82 ? -18.332 7.139 7.671 1.00 94.88 82 ARG A CA 1
ATOM 701 C C . ARG A 1 82 ? -19.266 5.954 7.395 1.00 94.88 82 ARG A C 1
ATOM 703 O O . ARG A 1 82 ? -20.277 5.821 8.074 1.00 94.88 82 ARG A O 1
ATOM 710 N N . GLU A 1 83 ? -18.931 5.104 6.430 1.00 94.44 83 GLU A N 1
ATOM 711 C CA . GLU A 1 83 ? -19.708 3.904 6.076 1.00 94.44 83 GLU A CA 1
ATOM 712 C C . GLU A 1 83 ? -19.598 2.858 7.190 1.00 94.44 83 GLU A C 1
ATOM 714 O O . GLU A 1 83 ? -20.599 2.291 7.619 1.00 94.44 83 GLU A O 1
ATOM 719 N N . ILE A 1 84 ? -18.398 2.696 7.754 1.00 94.94 84 ILE A N 1
ATOM 720 C CA . ILE A 1 84 ? -18.152 1.846 8.926 1.00 94.94 84 ILE A CA 1
ATOM 721 C C . ILE A 1 84 ? -18.991 2.317 10.117 1.00 94.94 84 ILE A C 1
ATOM 723 O O . ILE A 1 84 ? -19.614 1.513 10.803 1.00 94.94 84 ILE A O 1
ATOM 727 N N . ALA A 1 85 ? -19.040 3.629 10.358 1.00 95.88 85 ALA A N 1
ATOM 728 C CA . ALA A 1 85 ? -19.836 4.203 11.438 1.00 95.88 85 ALA A CA 1
ATOM 729 C C . ALA A 1 85 ? -21.332 3.886 11.282 1.00 95.88 85 ALA A C 1
ATOM 731 O O . ALA A 1 85 ? -21.997 3.561 12.266 1.00 95.88 85 ALA A O 1
ATOM 732 N N . GLN A 1 86 ? -21.841 3.936 10.047 1.00 95.94 86 GLN A N 1
ATOM 733 C CA . GLN A 1 86 ? -23.221 3.573 9.727 1.00 95.94 86 GLN A CA 1
ATOM 734 C C . GLN A 1 86 ? -23.484 2.078 9.939 1.00 95.94 86 GLN A C 1
ATOM 736 O O . GLN A 1 86 ? -24.451 1.740 10.615 1.00 95.94 86 GLN A O 1
ATOM 741 N N . LEU A 1 87 ? -22.608 1.204 9.432 1.00 94.50 87 LEU A N 1
ATOM 742 C CA . LEU A 1 87 ? -22.719 -0.255 9.579 1.00 94.50 87 LEU A CA 1
ATOM 743 C C . LEU A 1 87 ? -22.659 -0.708 11.041 1.00 94.50 87 LEU A C 1
ATOM 745 O O . LEU A 1 87 ? -23.387 -1.605 11.449 1.00 94.50 87 LEU A O 1
ATOM 749 N N . MET A 1 88 ? -21.797 -0.080 11.839 1.00 92.88 88 MET A N 1
ATOM 750 C CA . MET A 1 88 ? -21.602 -0.430 13.247 1.00 92.88 88 MET A CA 1
ATOM 751 C C . MET A 1 88 ? -22.533 0.339 14.196 1.00 92.88 88 MET A C 1
ATOM 753 O O . MET A 1 88 ? -22.421 0.179 15.409 1.00 92.88 88 MET A O 1
ATOM 757 N N . HIS A 1 89 ? -23.424 1.191 13.674 1.00 94.25 89 HIS A N 1
ATOM 758 C CA . HIS A 1 89 ? -24.331 2.045 14.452 1.00 94.25 89 HIS A CA 1
ATOM 759 C C . HIS A 1 89 ? -23.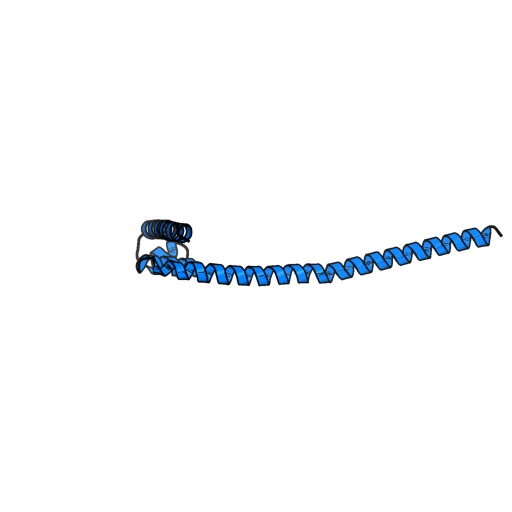628 2.900 15.526 1.00 94.25 89 HIS A C 1
ATOM 761 O O . HIS A 1 89 ? -24.142 3.113 16.625 1.00 94.25 89 HIS A O 1
ATOM 767 N N . VAL A 1 90 ? -22.444 3.428 15.207 1.00 94.75 90 VAL A N 1
ATOM 768 C CA . VAL A 1 90 ? -21.659 4.297 16.098 1.00 94.75 90 VAL A CA 1
ATOM 769 C C . VAL A 1 90 ? -21.394 5.657 15.460 1.00 94.75 90 VAL A C 1
ATOM 771 O O . VAL A 1 90 ? -21.542 5.860 14.261 1.00 94.75 90 VAL A O 1
ATOM 774 N N . LYS A 1 91 ? -20.965 6.632 16.267 1.00 94.69 91 LYS A N 1
ATOM 775 C CA . LYS A 1 91 ? -20.552 7.943 15.747 1.00 94.69 91 LYS A CA 1
ATOM 776 C C . LYS A 1 91 ? -19.236 7.820 14.980 1.00 94.69 91 LYS A C 1
ATOM 778 O O . LYS A 1 91 ? -18.304 7.175 15.452 1.00 94.69 91 LYS A O 1
ATOM 783 N N . GLU A 1 92 ? -19.103 8.557 13.882 1.00 94.00 92 GLU A N 1
ATOM 784 C CA . GLU A 1 92 ? -17.889 8.578 13.050 1.00 94.00 92 GLU A CA 1
ATOM 785 C C . GLU A 1 92 ? -16.611 8.901 13.852 1.00 94.00 92 GLU A C 1
ATOM 787 O O . GLU A 1 92 ? -15.571 8.269 13.673 1.00 94.00 92 GLU A O 1
ATOM 792 N N . LYS A 1 93 ? -16.699 9.801 14.843 1.00 95.25 93 LYS A N 1
ATOM 793 C CA . LYS A 1 93 ? -15.588 10.106 15.765 1.00 95.25 93 LYS A CA 1
ATOM 794 C C . LYS A 1 93 ? -15.076 8.872 16.524 1.00 95.25 93 LYS A C 1
ATOM 796 O O . LYS A 1 93 ? -13.883 8.776 16.804 1.00 95.25 93 LYS A O 1
ATOM 801 N N . VAL A 1 94 ? -15.957 7.930 16.866 1.00 95.12 94 VAL A N 1
ATOM 802 C CA . VAL A 1 94 ? -15.582 6.684 17.555 1.00 95.12 94 VAL A CA 1
ATOM 803 C C . VAL A 1 94 ? -14.752 5.799 16.629 1.00 95.12 94 VAL A C 1
ATOM 805 O O . VAL A 1 94 ? -13.762 5.229 17.084 1.00 95.12 94 VAL A O 1
ATOM 808 N N . ILE A 1 95 ? -15.089 5.757 15.336 1.00 96.19 95 ILE A N 1
ATOM 809 C CA . ILE A 1 95 ? -14.320 5.032 14.319 1.00 96.19 95 ILE A CA 1
ATOM 810 C C . ILE A 1 95 ? -12.924 5.635 14.158 1.00 96.19 95 ILE A C 1
ATOM 812 O O . ILE A 1 95 ? -11.940 4.911 14.285 1.00 96.19 95 ILE A O 1
ATOM 816 N N . TYR A 1 96 ? -12.800 6.956 13.991 1.00 95.75 96 TYR A N 1
ATOM 817 C CA . TYR A 1 96 ? -11.483 7.608 13.916 1.00 95.75 96 TYR A CA 1
ATOM 818 C C . TYR A 1 96 ? -10.621 7.338 15.155 1.00 95.75 96 TYR A C 1
ATOM 820 O O . TYR A 1 96 ? -9.441 6.999 15.038 1.00 95.75 96 TYR A O 1
ATOM 828 N N . ASN A 1 97 ? -11.216 7.420 16.348 1.00 95.75 97 ASN A N 1
ATOM 829 C CA . ASN A 1 97 ? -10.523 7.092 17.591 1.00 95.75 97 ASN A CA 1
ATOM 830 C C . ASN A 1 97 ? -10.074 5.625 17.621 1.00 95.75 97 ASN A C 1
ATOM 832 O O . ASN A 1 97 ? -8.961 5.329 18.054 1.00 95.75 97 ASN A O 1
ATOM 836 N N . ALA A 1 98 ? -10.918 4.703 17.155 1.00 94.44 98 ALA A N 1
ATOM 837 C CA . ALA A 1 98 ? -10.591 3.288 17.076 1.00 94.44 98 ALA A CA 1
ATOM 838 C C . ALA A 1 98 ? -9.435 3.029 16.107 1.00 94.44 98 ALA A C 1
ATOM 840 O O . ALA A 1 98 ? -8.473 2.373 16.497 1.00 94.44 98 ALA A O 1
ATOM 841 N N . ILE A 1 99 ? -9.466 3.619 14.909 1.00 93.69 99 ILE A N 1
ATOM 842 C CA . ILE A 1 99 ? -8.381 3.538 13.922 1.00 93.69 99 ILE A CA 1
ATOM 843 C C . ILE A 1 99 ? -7.065 4.033 14.535 1.00 93.69 99 ILE A C 1
ATOM 845 O O . ILE A 1 99 ? -6.038 3.354 14.456 1.00 93.69 99 ILE A O 1
ATOM 849 N N . GLN A 1 100 ? -7.096 5.177 15.222 1.00 94.00 100 GLN A N 1
ATOM 850 C CA . GLN A 1 100 ? -5.910 5.735 15.867 1.00 94.00 100 GLN A CA 1
ATOM 851 C C . GLN A 1 100 ? -5.375 4.830 16.989 1.00 94.00 100 GLN A C 1
ATOM 853 O O . GLN A 1 100 ? -4.161 4.638 17.110 1.00 94.00 100 GLN A O 1
ATOM 858 N N . ARG A 1 101 ? -6.259 4.223 17.795 1.00 92.25 101 ARG A N 1
ATOM 859 C CA . ARG A 1 101 ? -5.866 3.227 18.807 1.00 92.25 101 ARG A CA 1
ATOM 860 C C . ARG A 1 101 ? -5.244 1.987 18.170 1.00 92.25 101 ARG A C 1
ATOM 862 O O . ARG A 1 101 ? -4.192 1.554 18.640 1.00 92.25 101 ARG A O 1
ATOM 869 N N . CYS A 1 102 ? -5.834 1.466 17.094 1.00 92.56 102 CYS A N 1
ATOM 870 C CA . CYS A 1 102 ? -5.310 0.314 16.358 1.00 92.56 102 CYS A CA 1
ATOM 871 C C . CYS A 1 102 ? -3.898 0.592 15.843 1.00 92.56 102 CYS A C 1
ATOM 873 O O . CYS A 1 102 ? -2.979 -0.177 16.120 1.00 92.56 102 CYS A O 1
ATOM 875 N N . LYS A 1 103 ? -3.692 1.748 15.199 1.00 89.94 103 LYS A N 1
ATOM 876 C CA . LYS A 1 103 ? -2.377 2.196 14.721 1.00 89.94 103 LYS A CA 1
ATOM 877 C C . LYS A 1 103 ? -1.341 2.232 15.845 1.00 89.94 103 LYS A C 1
ATOM 879 O O . LYS A 1 103 ? -0.227 1.740 15.673 1.00 89.94 103 LYS A O 1
ATOM 884 N N . ASN A 1 104 ? -1.701 2.783 17.003 1.00 90.75 104 ASN A N 1
ATOM 885 C CA . ASN A 1 104 ? -0.799 2.862 18.152 1.00 90.75 104 ASN A CA 1
ATOM 886 C C . ASN A 1 104 ? -0.461 1.485 18.734 1.00 90.75 104 ASN A C 1
ATOM 888 O O . ASN A 1 104 ? 0.699 1.244 19.064 1.00 90.75 104 ASN A O 1
ATOM 892 N N . LYS A 1 105 ? -1.444 0.583 18.845 1.00 89.75 105 LYS A N 1
ATOM 893 C CA . LYS A 1 105 ? -1.230 -0.793 19.314 1.00 89.75 105 LYS A CA 1
ATOM 894 C C . LYS A 1 105 ? -0.302 -1.541 18.366 1.00 89.75 105 LYS A C 1
ATOM 896 O O . LYS A 1 105 ? 0.766 -1.972 18.785 1.00 89.75 105 LYS A O 1
ATOM 901 N N . ILE A 1 106 ? -0.653 -1.593 17.084 1.00 86.69 106 ILE A N 1
ATOM 902 C CA . ILE A 1 106 ? 0.128 -2.277 16.048 1.00 86.69 106 ILE A CA 1
ATOM 903 C C . ILE A 1 106 ? 1.566 -1.735 16.014 1.00 86.69 106 ILE A C 1
ATOM 905 O O . ILE A 1 106 ? 2.513 -2.513 16.057 1.00 86.69 106 ILE A O 1
ATOM 909 N N . LYS A 1 107 ? 1.756 -0.408 16.058 1.00 86.19 107 LYS A N 1
ATOM 910 C CA . LYS A 1 107 ? 3.091 0.217 16.092 1.00 86.19 107 LYS A CA 1
ATOM 911 C C . LYS A 1 107 ? 3.930 -0.203 17.304 1.00 86.19 107 LYS A C 1
ATOM 913 O O . LYS A 1 107 ? 5.143 -0.340 17.172 1.00 86.19 107 LYS A O 1
ATOM 918 N N . ARG A 1 108 ? 3.322 -0.361 18.484 1.00 84.00 108 ARG A N 1
ATOM 919 C CA . ARG A 1 108 ? 4.036 -0.809 19.692 1.00 84.00 108 ARG A CA 1
ATOM 920 C C . ARG A 1 108 ? 4.516 -2.248 19.543 1.00 84.00 108 ARG A C 1
ATOM 922 O O . ARG A 1 108 ? 5.674 -2.514 19.836 1.00 84.00 108 ARG A O 1
ATOM 929 N N . TYR A 1 10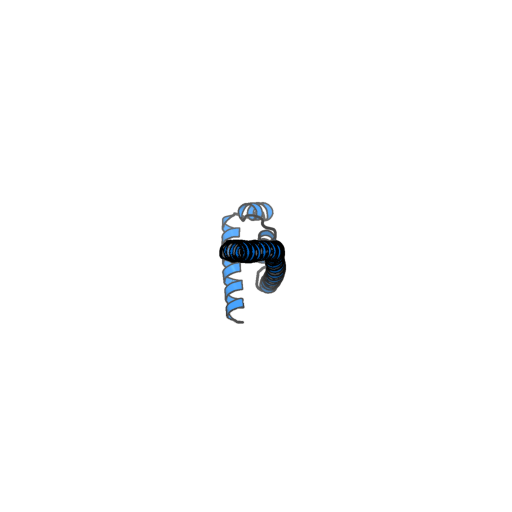9 ? 3.664 -3.134 19.033 1.00 73.94 109 TYR A N 1
ATOM 930 C CA . TYR A 1 109 ? 4.016 -4.542 18.848 1.00 73.94 109 TYR A CA 1
ATOM 931 C C . TYR A 1 109 ? 5.029 -4.758 17.718 1.00 73.94 109 TYR A C 1
ATOM 933 O O . TYR A 1 109 ? 5.918 -5.584 17.874 1.00 73.94 109 TYR A O 1
ATOM 941 N N . PHE A 1 110 ? 4.986 -3.960 16.646 1.00 69.81 110 PHE A N 1
ATOM 942 C CA . PHE A 1 110 ? 6.016 -3.986 15.598 1.00 69.81 110 PHE A CA 1
ATOM 943 C C . PHE A 1 110 ? 7.380 -3.449 16.045 1.00 69.81 110 PHE A C 1
ATOM 945 O O . PHE A 1 110 ? 8.379 -3.830 15.460 1.00 69.81 110 PHE A O 1
ATOM 952 N N . LYS A 1 111 ? 7.443 -2.555 17.042 1.00 61.62 111 LYS A N 1
ATOM 953 C CA . LYS A 1 111 ? 8.716 -2.051 17.595 1.00 61.62 111 LYS A CA 1
ATOM 954 C C . LYS A 1 111 ? 9.363 -2.989 18.618 1.00 61.62 111 LYS A C 1
ATOM 956 O O . LYS A 1 111 ? 10.497 -2.740 19.009 1.00 61.62 111 LYS A O 1
ATOM 961 N N . MET A 1 112 ? 8.623 -3.979 19.116 1.00 51.00 112 MET A N 1
ATOM 962 C CA . MET A 1 112 ? 9.136 -4.989 20.051 1.00 51.00 112 MET A CA 1
ATOM 963 C C . MET A 1 112 ? 9.688 -6.234 19.339 1.00 51.00 112 MET A C 1
ATOM 965 O O . MET A 1 112 ? 10.200 -7.120 20.018 1.00 51.00 112 MET A O 1
ATOM 969 N N . ILE A 1 113 ? 9.555 -6.304 18.011 1.00 47.16 113 ILE A N 1
ATOM 970 C CA . ILE A 1 113 ? 10.175 -7.304 17.132 1.00 47.16 113 ILE A CA 1
ATOM 971 C C . ILE A 1 113 ? 11.399 -6.648 16.497 1.00 47.16 113 ILE A C 1
ATOM 973 O O . ILE A 1 113 ? 12.446 -7.322 16.437 1.00 47.16 113 ILE A O 1
#

Sequence (113 aa):
MFNVLITSVKYDYLRKYLATNKRMDNLINEYRVTYPCAIKRYDVENNYLNKLAIKELIRQFKYLSAFEKDVMYLMCEQYKPREIAQLMHVKEKVIYNAIQRCKNKIKRYFKMI